Protein AF-S3ITX9-F1 (afdb_monomer)

Nearest PDB structures (foldseek):
  8sxh-assembly1_C  TM=4.849E-01  e=2.951E+00  Pseudomonas aeruginosa
  8a5y-assembly1_K  TM=5.044E-01  e=7.988E+00  Saccharomyces cerevisiae

Radius of gyration: 18.4 Å; Cα contacts (8 Å, |Δi|>4): 52; chains: 1; bounding box: 33×57×46 Å

Organism: NCBI:txid482300

Solvent-accessible surface area (backbone atoms only — not comparable to full-atom values): 5094 Å² total; per-residue (Å²): 135,86,78,84,82,76,82,70,76,79,55,71,66,56,58,51,54,51,52,55,51,53,52,54,50,50,51,54,53,32,52,52,50,34,42,54,26,57,77,70,68,36,60,65,56,29,66,71,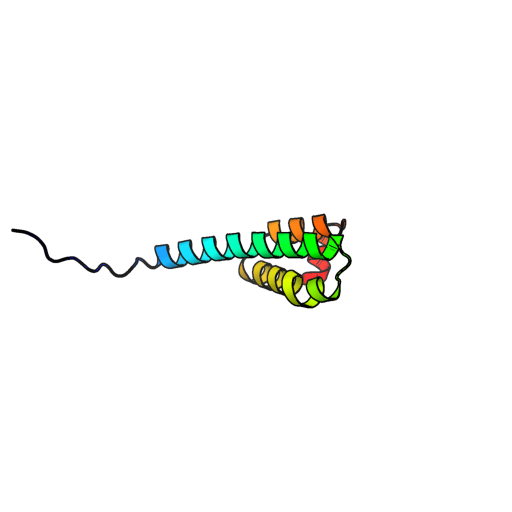56,20,50,58,51,50,52,53,48,32,75,75,65,69,46,62,67,53,39,49,49,54,14,62,68,72,74,51,52,45,67,58,50,47,50,72,76,74,109

Structure (mmCIF, N/CA/C/O backbone):
data_AF-S3ITX9-F1
#
_entry.id   AF-S3ITX9-F1
#
loop_
_atom_site.group_PDB
_atom_site.id
_atom_site.type_symbol
_atom_site.label_atom_id
_atom_site.label_alt_id
_atom_site.label_comp_id
_atom_site.label_asym_id
_atom_site.label_entity_id
_atom_site.label_seq_id
_atom_site.pdbx_PDB_ins_code
_atom_site.Cartn_x
_atom_site.Cartn_y
_atom_site.Cartn_z
_atom_site.occupancy
_atom_site.B_iso_or_equiv
_atom_site.auth_seq_id
_atom_site.auth_comp_id
_atom_site.auth_asym_id
_atom_site.auth_atom_id
_atom_site.pdbx_PDB_model_num
ATOM 1 N N . MET A 1 1 ? -19.622 40.180 34.759 1.00 41.84 1 MET A N 1
ATOM 2 C CA . MET A 1 1 ? -20.023 39.938 33.364 1.00 41.84 1 MET A CA 1
ATOM 3 C C . MET A 1 1 ? -18.765 39.567 32.605 1.00 41.84 1 MET A C 1
ATOM 5 O O . MET A 1 1 ? -17.862 40.384 32.606 1.00 41.84 1 MET A O 1
ATOM 9 N N . GLU A 1 2 ? -18.734 38.308 32.147 1.00 46.97 2 GLU A N 1
ATOM 10 C CA . GLU A 1 2 ? -17.908 37.671 31.095 1.00 46.97 2 GLU A CA 1
ATOM 11 C C . GLU A 1 2 ? -16.381 37.914 31.083 1.00 46.97 2 GLU A C 1
ATOM 13 O O . GLU A 1 2 ? -15.908 39.033 31.152 1.00 46.97 2 GLU A O 1
ATOM 18 N N . GLY A 1 3 ? -15.512 36.914 30.964 1.00 46.78 3 GLY A N 1
ATOM 19 C CA . GLY A 1 3 ? -15.697 35.499 30.680 1.00 46.78 3 GLY A CA 1
ATOM 20 C C . GLY A 1 3 ? -14.415 34.768 31.068 1.00 46.78 3 GLY A C 1
ATOM 21 O O . GLY A 1 3 ? -13.319 35.154 30.673 1.00 46.78 3 GLY A O 1
ATOM 22 N N . LEU A 1 4 ? -14.560 33.736 31.893 1.00 46.72 4 LEU A N 1
ATOM 23 C CA . LEU A 1 4 ? -13.494 32.773 32.114 1.00 46.72 4 LEU A CA 1
ATOM 24 C C . LEU A 1 4 ? -13.471 31.888 30.868 1.00 46.72 4 LEU A C 1
ATOM 26 O O . LEU A 1 4 ? -14.425 31.145 30.631 1.00 46.72 4 LEU A O 1
ATOM 30 N N . GLU A 1 5 ? -12.427 32.018 30.049 1.00 52.69 5 GLU A N 1
ATOM 31 C CA . GLU A 1 5 ? -12.129 31.068 28.980 1.00 52.69 5 GLU A CA 1
ATOM 32 C C . GLU A 1 5 ? -11.995 29.676 29.599 1.00 52.69 5 GLU A C 1
ATOM 34 O O . GLU A 1 5 ? -10.989 29.311 30.209 1.00 52.69 5 GLU A O 1
ATOM 39 N N . GLN A 1 6 ? -13.067 28.902 29.474 1.00 46.53 6 GLN A N 1
ATOM 40 C CA . GLN A 1 6 ? -13.095 27.495 29.817 1.00 46.53 6 GLN A CA 1
ATOM 41 C C . GLN A 1 6 ? -12.176 26.774 28.828 1.00 46.53 6 GLN A C 1
ATOM 43 O O . GLN A 1 6 ? -12.585 26.442 27.714 1.00 46.53 6 GLN A O 1
ATOM 48 N N . VAL A 1 7 ? -10.931 26.520 29.237 1.00 57.78 7 VAL A N 1
ATOM 49 C CA . VAL A 1 7 ? -10.036 25.579 28.557 1.00 57.78 7 VAL A CA 1
ATOM 50 C C . VAL A 1 7 ? -10.633 24.190 28.749 1.00 57.78 7 VAL A C 1
ATOM 52 O O . VAL A 1 7 ? -10.333 23.466 29.697 1.00 57.78 7 VAL A O 1
ATOM 55 N N . THR A 1 8 ? -11.573 23.844 27.876 1.00 58.16 8 THR A N 1
ATOM 56 C CA . THR A 1 8 ? -12.135 22.501 27.824 1.00 58.16 8 THR A CA 1
ATOM 57 C C . THR A 1 8 ? -11.031 21.552 27.348 1.00 58.16 8 THR A C 1
ATOM 59 O O . THR A 1 8 ? -10.446 21.776 26.285 1.00 58.16 8 THR A O 1
ATOM 62 N N . PRO A 1 9 ? -10.696 20.494 28.108 1.00 56.00 9 PRO A N 1
ATOM 63 C CA . PRO A 1 9 ? -9.806 19.456 27.610 1.00 56.00 9 PRO A CA 1
ATOM 64 C C . PRO A 1 9 ? -10.465 18.848 26.372 1.00 56.00 9 PRO A C 1
ATOM 66 O O . PRO A 1 9 ? -11.648 18.500 26.430 1.00 56.00 9 PRO A O 1
ATOM 69 N N . LEU A 1 10 ? -9.729 18.738 25.259 1.00 57.38 10 LEU A N 1
ATOM 70 C CA . LEU A 1 10 ? -10.254 18.145 24.027 1.00 57.38 10 LEU A CA 1
ATOM 71 C C . LEU A 1 10 ? -10.980 16.826 24.362 1.00 57.38 10 LEU A C 1
ATOM 73 O O . LEU A 1 10 ? -10.387 15.951 25.003 1.00 57.38 10 LEU A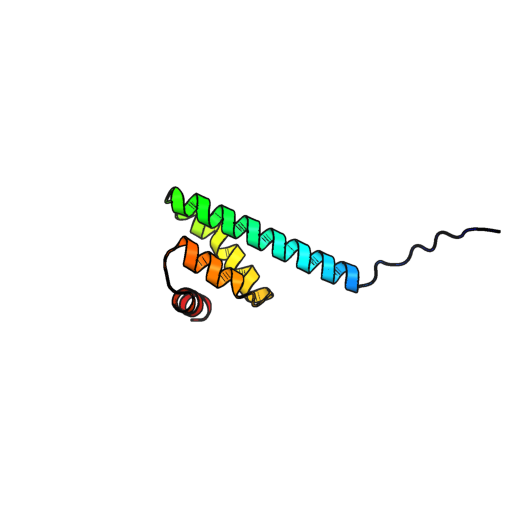 O 1
ATOM 77 N N . PRO A 1 11 ? -12.249 16.650 23.950 1.00 59.53 11 PRO A N 1
ATOM 78 C CA . PRO A 1 11 ? -12.971 15.424 24.237 1.00 59.53 11 PRO A CA 1
ATOM 79 C C . PRO A 1 11 ? -12.228 14.267 23.572 1.00 59.53 11 PRO A C 1
ATOM 81 O O . PRO A 1 11 ? -11.882 14.359 22.398 1.00 59.53 11 PRO A O 1
ATOM 84 N N . LYS A 1 12 ? -12.019 13.156 24.290 1.00 59.69 12 LYS A N 1
ATOM 85 C CA . LYS A 1 12 ? -11.343 11.942 23.780 1.00 59.69 12 LYS A CA 1
ATOM 86 C C . LYS A 1 12 ? -11.842 11.492 22.392 1.00 59.69 12 LYS A C 1
ATOM 88 O O . LYS A 1 12 ? -11.070 10.938 21.618 1.00 59.69 12 LYS A O 1
ATOM 93 N N . LYS A 1 13 ? -13.106 11.780 22.043 1.00 59.12 13 LYS A N 1
ATOM 94 C CA . LYS A 1 13 ? -13.669 11.578 20.693 1.00 59.12 13 LYS A CA 1
ATOM 95 C C . LYS A 1 13 ? -12.943 12.364 19.592 1.00 59.12 13 LYS A C 1
ATOM 97 O O . LYS A 1 13 ? -12.767 11.827 18.510 1.00 59.12 13 LYS A O 1
ATOM 102 N N . SER A 1 14 ? -12.504 13.595 19.851 1.00 66.19 14 SER A N 1
ATOM 103 C CA . SER A 1 14 ? -11.742 14.412 18.896 1.00 66.19 14 SER A CA 1
ATOM 104 C C . SER A 1 14 ? -10.389 13.775 18.563 1.00 66.19 14 SER A C 1
ATOM 106 O O . SER A 1 14 ? -10.021 13.687 17.397 1.00 66.19 14 SER A O 1
ATOM 108 N N . SER A 1 15 ? -9.689 13.223 19.559 1.00 63.59 15 SER A N 1
ATOM 109 C CA . SER A 1 15 ? -8.436 12.487 19.339 1.00 63.59 15 SER A CA 1
ATOM 110 C C . SER A 1 15 ? -8.638 11.212 18.514 1.00 63.59 15 SER A C 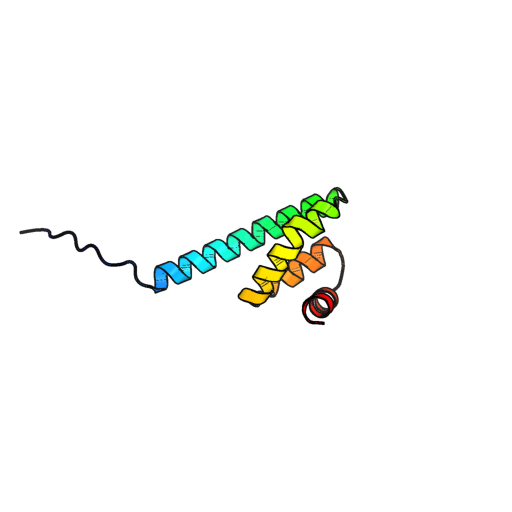1
ATOM 112 O O . SER A 1 15 ? -7.812 10.905 17.661 1.00 63.59 15 SER A O 1
ATOM 114 N N . LEU A 1 16 ? -9.754 10.502 18.723 1.00 66.19 16 LEU A N 1
ATOM 115 C CA . LEU A 1 16 ? -10.123 9.331 17.919 1.00 66.19 16 LEU A CA 1
ATOM 116 C C . LEU A 1 16 ? -10.444 9.716 16.467 1.00 66.19 16 LEU A C 1
ATOM 118 O O . LEU A 1 16 ? -9.935 9.088 15.546 1.00 66.19 16 LEU A O 1
ATOM 122 N N . LEU A 1 17 ? -11.232 10.776 16.254 1.00 71.25 17 LEU A N 1
ATOM 123 C CA . LEU A 1 17 ? -11.551 11.283 14.913 1.00 71.25 17 LEU A CA 1
ATOM 124 C C . LEU A 1 17 ? -10.299 11.771 14.173 1.00 71.25 17 LEU A C 1
ATOM 126 O O . LEU A 1 17 ? -10.151 11.510 12.982 1.00 71.25 17 LEU A O 1
ATOM 130 N N . LYS A 1 18 ? -9.380 12.433 14.886 1.00 68.00 18 LYS A N 1
ATOM 131 C CA . LYS A 1 18 ? -8.097 12.870 14.330 1.00 68.00 18 LYS A CA 1
ATOM 132 C C . LYS A 1 18 ? -7.250 11.678 13.877 1.00 68.00 18 LYS A C 1
ATOM 134 O O . LYS A 1 18 ? -6.780 11.688 12.746 1.00 68.00 18 LYS A O 1
ATOM 139 N N . GLY A 1 19 ? -7.145 10.635 14.704 1.00 71.75 19 GLY A N 1
ATOM 140 C CA . GLY A 1 19 ? -6.429 9.410 14.341 1.00 71.75 19 GLY A CA 1
ATOM 141 C C . GLY A 1 19 ? -7.031 8.714 13.117 1.00 71.75 19 GLY A C 1
ATOM 142 O O . GLY A 1 19 ? -6.304 8.350 12.203 1.00 71.75 19 GLY A O 1
ATOM 143 N N . VAL A 1 20 ? -8.361 8.596 13.035 1.00 73.94 20 VAL A N 1
ATOM 144 C CA . VAL A 1 20 ? -9.032 7.995 11.863 1.00 73.94 20 VAL A CA 1
ATOM 145 C C . VAL A 1 20 ? -8.773 8.798 10.579 1.00 73.94 20 VAL A C 1
ATOM 147 O O . VAL A 1 20 ? -8.529 8.212 9.521 1.00 73.94 20 VAL A O 1
ATOM 150 N N . GLY A 1 21 ? -8.775 10.132 10.661 1.00 79.12 21 GLY A N 1
ATOM 151 C CA . GLY A 1 21 ? -8.427 10.997 9.530 1.00 79.12 21 GLY A CA 1
ATOM 152 C C . GLY A 1 21 ? -6.977 10.815 9.068 1.00 79.12 21 GLY A C 1
ATOM 153 O O . GLY A 1 21 ? -6.728 10.645 7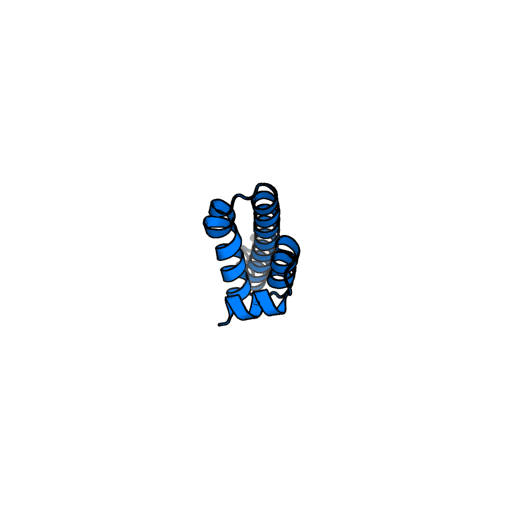.875 1.00 79.12 21 GLY A O 1
ATOM 154 N N . GLU A 1 22 ? -6.030 10.775 10.009 1.00 81.44 22 GLU A N 1
ATOM 155 C CA . GLU A 1 22 ? -4.603 10.557 9.730 1.00 81.44 22 GLU A CA 1
ATOM 156 C C . GLU A 1 22 ? -4.348 9.183 9.087 1.00 81.44 22 GLU A C 1
ATOM 158 O O . GLU A 1 22 ? -3.591 9.093 8.121 1.00 81.44 22 GLU A O 1
ATOM 163 N N . LEU A 1 23 ? -5.028 8.128 9.552 1.00 85.31 23 LEU A N 1
ATOM 164 C CA . LEU A 1 23 ? -4.928 6.781 8.975 1.00 85.31 23 LEU A CA 1
ATOM 165 C C . LEU A 1 23 ? -5.492 6.720 7.550 1.00 85.31 23 LEU A C 1
ATOM 167 O O . LEU A 1 23 ? -4.882 6.112 6.670 1.00 85.31 23 LEU A O 1
ATOM 171 N N . THR A 1 24 ? -6.616 7.399 7.297 1.00 87.31 24 THR A N 1
ATOM 172 C CA . THR A 1 24 ? -7.209 7.489 5.952 1.00 87.31 24 THR A CA 1
ATOM 173 C C . THR A 1 24 ? -6.255 8.183 4.981 1.00 87.31 24 THR A C 1
ATOM 175 O O . THR A 1 24 ? -6.045 7.718 3.862 1.00 87.31 24 THR A O 1
ATOM 178 N N . GLN A 1 25 ? -5.637 9.280 5.417 1.00 90.38 25 GLN A N 1
ATOM 179 C CA . GLN A 1 25 ? -4.686 10.027 4.603 1.00 90.38 25 GLN A CA 1
ATOM 180 C C . GLN A 1 25 ? -3.392 9.232 4.364 1.00 90.38 25 GLN A C 1
ATOM 182 O O . GLN A 1 25 ? -2.891 9.196 3.240 1.00 90.38 25 GLN A O 1
ATOM 187 N N . ALA A 1 26 ? -2.886 8.541 5.390 1.00 93.06 26 ALA A N 1
ATOM 188 C CA . ALA A 1 26 ? -1.725 7.663 5.274 1.00 93.06 26 ALA A CA 1
ATOM 189 C C . ALA A 1 26 ? -1.962 6.538 4.256 1.00 93.06 26 ALA A C 1
ATOM 191 O O . ALA A 1 26 ? -1.117 6.325 3.386 1.00 93.06 26 ALA A O 1
ATOM 192 N N . LYS A 1 27 ? -3.128 5.875 4.306 1.00 95.31 27 LYS A N 1
ATOM 193 C CA . LYS A 1 27 ? -3.531 4.870 3.312 1.00 95.31 27 LYS A CA 1
ATOM 194 C C . LYS A 1 27 ? -3.418 5.423 1.892 1.00 95.31 27 LYS A C 1
ATOM 196 O O . LYS A 1 27 ? -2.733 4.826 1.065 1.00 95.31 27 LYS A O 1
ATOM 201 N N . SER A 1 28 ? -4.038 6.573 1.623 1.00 96.19 28 SER A N 1
ATOM 202 C CA . SER A 1 28 ? -4.021 7.187 0.290 1.00 96.19 28 SER A CA 1
ATOM 203 C C . SER A 1 28 ? -2.602 7.493 -0.195 1.00 96.19 28 SER A C 1
ATOM 205 O O . SER A 1 28 ? -2.272 7.183 -1.338 1.00 96.19 28 SER A O 1
ATOM 207 N N . TYR A 1 29 ? -1.736 8.040 0.667 1.00 97.62 29 TYR A N 1
ATOM 208 C CA . TYR A 1 29 ? -0.349 8.323 0.290 1.00 97.62 29 TYR A CA 1
ATOM 209 C C . TYR A 1 29 ? 0.456 7.065 -0.015 1.00 97.62 29 TYR A C 1
ATOM 211 O O . TYR A 1 29 ? 1.200 7.042 -0.995 1.00 97.62 29 TYR A O 1
ATOM 219 N N . TYR A 1 30 ? 0.311 6.014 0.791 1.00 97.88 30 TYR A N 1
ATOM 220 C CA . TYR A 1 30 ? 1.054 4.783 0.551 1.00 97.88 30 TYR A CA 1
ATOM 221 C C . TYR A 1 30 ? 0.539 4.010 -0.664 1.00 97.88 30 TYR A C 1
ATOM 223 O O . TYR A 1 30 ? 1.362 3.449 -1.381 1.00 97.88 30 TYR A O 1
ATOM 231 N N . LEU A 1 31 ? -0.768 4.030 -0.949 1.00 98.19 31 LEU A N 1
ATOM 232 C CA . LEU A 1 31 ? -1.316 3.460 -2.186 1.00 98.19 31 LEU A CA 1
ATOM 233 C C . LEU A 1 31 ? -0.833 4.224 -3.424 1.00 98.19 31 LEU A C 1
ATOM 235 O O . LEU A 1 31 ? -0.427 3.607 -4.404 1.00 98.19 31 LEU A O 1
AT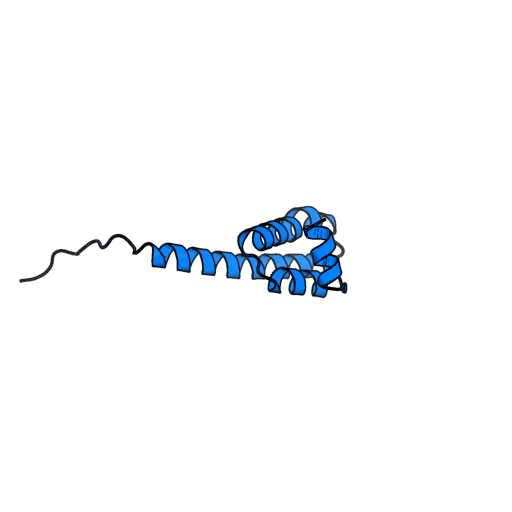OM 239 N N . GLN A 1 32 ? -0.796 5.558 -3.367 1.00 98.25 32 GLN A N 1
ATOM 240 C CA . GLN A 1 32 ? -0.247 6.361 -4.458 1.00 98.25 32 GLN A CA 1
ATOM 241 C C . GLN A 1 32 ? 1.251 6.084 -4.670 1.00 98.25 32 GLN A C 1
ATOM 243 O O . GLN A 1 32 ? 1.691 5.927 -5.806 1.00 98.25 32 GLN A O 1
ATOM 248 N N . ALA A 1 33 ? 2.038 5.997 -3.595 1.00 98.06 33 ALA A N 1
ATOM 249 C CA . ALA A 1 33 ? 3.460 5.671 -3.686 1.00 98.06 33 ALA A CA 1
ATOM 250 C C . ALA A 1 33 ? 3.693 4.256 -4.240 1.00 98.06 33 ALA A C 1
ATOM 252 O O . ALA A 1 33 ? 4.560 4.067 -5.090 1.00 98.06 33 ALA A O 1
ATOM 253 N N . LEU A 1 34 ? 2.890 3.279 -3.800 1.00 98.06 34 LEU A N 1
ATOM 254 C CA . LEU A 1 34 ? 2.898 1.913 -4.321 1.00 98.06 34 LEU A CA 1
ATOM 255 C C . LEU A 1 34 ? 2.662 1.895 -5.834 1.00 98.06 34 LEU A C 1
ATOM 257 O O . LEU A 1 34 ? 3.455 1.288 -6.547 1.00 98.06 34 LEU A O 1
ATOM 261 N N . GLN A 1 35 ? 1.631 2.601 -6.310 1.00 98.12 35 GLN A N 1
ATOM 262 C CA . GLN A 1 35 ? 1.315 2.713 -7.735 1.00 98.12 35 GLN A CA 1
ATOM 263 C C . GLN A 1 35 ? 2.487 3.302 -8.528 1.00 98.12 35 GLN A C 1
ATOM 265 O O . GLN A 1 35 ? 2.929 2.701 -9.503 1.00 98.12 35 GLN A O 1
ATOM 270 N N . ILE A 1 36 ? 3.039 4.435 -8.080 1.00 97.88 36 ILE A N 1
ATOM 271 C CA . ILE A 1 36 ? 4.157 5.098 -8.766 1.00 97.88 36 ILE A CA 1
ATOM 272 C C . ILE A 1 36 ? 5.368 4.164 -8.841 1.00 97.88 36 ILE A C 1
ATOM 274 O O . ILE A 1 36 ? 5.928 3.956 -9.911 1.00 97.88 36 ILE A O 1
ATOM 278 N N . TRP A 1 37 ? 5.790 3.564 -7.728 1.00 98.00 37 TRP A N 1
ATOM 279 C CA . TRP A 1 37 ? 6.973 2.702 -7.749 1.00 98.00 37 TRP A CA 1
ATOM 280 C C . TRP A 1 37 ? 6.761 1.420 -8.552 1.00 98.00 37 TRP A C 1
ATOM 282 O O . TRP A 1 37 ? 7.693 0.981 -9.222 1.00 98.00 37 TRP A O 1
ATOM 292 N N . ALA A 1 38 ? 5.550 0.859 -8.551 1.00 96.50 38 ALA A N 1
ATOM 293 C CA . ALA A 1 38 ? 5.210 -0.266 -9.414 1.00 96.50 38 ALA A CA 1
ATOM 294 C C . ALA A 1 38 ? 5.299 0.108 -10.907 1.00 96.50 38 ALA A C 1
ATOM 296 O O . ALA A 1 38 ? 5.895 -0.644 -11.676 1.00 96.50 38 ALA A O 1
ATOM 297 N N . GLU A 1 39 ? 4.808 1.288 -11.311 1.00 97.56 39 GLU A N 1
ATOM 298 C CA . GLU A 1 39 ? 4.904 1.786 -12.697 1.00 97.56 39 GLU A CA 1
ATOM 299 C C . GLU A 1 39 ? 6.352 1.925 -13.187 1.00 97.56 39 GLU A C 1
ATOM 301 O O . GLU A 1 39 ? 6.646 1.648 -14.350 1.00 97.56 39 GLU A O 1
ATOM 306 N N . PHE A 1 40 ? 7.271 2.316 -12.302 1.00 97.12 40 PHE A N 1
ATOM 307 C CA . PHE A 1 40 ? 8.701 2.429 -12.610 1.00 97.12 40 PHE A CA 1
ATOM 308 C C . PHE A 1 40 ? 9.501 1.152 -12.304 1.00 97.12 40 PHE A C 1
ATOM 310 O O . PHE A 1 40 ? 10.728 1.159 -12.416 1.00 97.12 40 PHE A O 1
ATOM 317 N N . ASN A 1 41 ? 8.827 0.055 -11.941 1.00 96.50 41 ASN A N 1
ATOM 318 C CA . ASN A 1 41 ? 9.433 -1.225 -11.570 1.00 96.50 41 ASN A CA 1
ATOM 319 C C . ASN A 1 41 ? 10.478 -1.105 -10.432 1.00 96.50 41 ASN A C 1
ATOM 321 O O . ASN A 1 41 ? 11.435 -1.881 -10.356 1.00 96.50 41 ASN A O 1
ATOM 325 N N . ASP A 1 42 ? 10.296 -0.134 -9.531 1.00 97.56 42 ASP A N 1
ATOM 326 C CA . ASP A 1 42 ? 11.129 0.083 -8.347 1.00 97.56 42 ASP A CA 1
ATOM 327 C C . ASP A 1 42 ? 10.673 -0.829 -7.198 1.00 97.56 42 ASP A C 1
ATOM 329 O O . ASP A 1 42 ? 10.028 -0.426 -6.224 1.00 97.56 42 ASP A O 1
ATOM 333 N N . GLY A 1 43 ? 11.028 -2.107 -7.327 1.00 96.19 43 GLY A N 1
ATOM 334 C CA . GLY A 1 43 ? 10.695 -3.127 -6.336 1.00 96.19 43 GLY A CA 1
ATOM 335 C C . GLY A 1 43 ? 11.327 -2.884 -4.963 1.00 96.19 43 GLY A C 1
ATOM 336 O O . GLY A 1 43 ? 10.768 -3.333 -3.962 1.00 96.19 43 GLY A O 1
ATOM 337 N N . TYR A 1 44 ? 12.460 -2.173 -4.889 1.00 96.62 44 TYR A N 1
ATOM 338 C CA . TYR A 1 44 ? 13.100 -1.850 -3.613 1.00 96.62 44 TYR A CA 1
ATOM 339 C C . TYR A 1 44 ? 12.245 -0.863 -2.818 1.00 96.62 44 TYR A C 1
ATOM 341 O O . TYR A 1 44 ? 11.959 -1.113 -1.643 1.00 96.62 44 TYR A O 1
ATOM 349 N N . SER A 1 45 ? 11.781 0.217 -3.452 1.00 95.56 45 SER A N 1
ATOM 350 C CA . SER A 1 45 ? 10.946 1.213 -2.775 1.00 95.56 45 SER A CA 1
ATOM 351 C C . SER A 1 45 ? 9.579 0.655 -2.380 1.00 95.56 45 SER A C 1
ATOM 353 O O . SER A 1 45 ? 9.114 0.906 -1.265 1.00 95.56 45 SER A O 1
ATOM 355 N N . VAL A 1 46 ? 8.982 -0.186 -3.235 1.00 96.56 46 VAL A N 1
ATOM 356 C CA . VAL A 1 46 ? 7.758 -0.940 -2.915 1.00 96.56 46 VAL A CA 1
ATOM 357 C C . VAL A 1 46 ? 7.928 -1.753 -1.630 1.00 96.56 46 VAL A C 1
ATOM 359 O O . VAL A 1 46 ? 7.142 -1.601 -0.692 1.00 96.56 46 VAL A O 1
ATOM 362 N N . GLN A 1 47 ? 8.969 -2.589 -1.567 1.00 94.81 47 GLN A N 1
ATOM 363 C CA . GLN A 1 47 ? 9.199 -3.507 -0.446 1.00 94.81 47 GLN A CA 1
ATOM 364 C C . GLN A 1 47 ? 9.665 -2.796 0.826 1.00 94.81 47 GLN A C 1
ATOM 366 O O . GLN A 1 47 ? 9.410 -3.280 1.925 1.00 94.81 47 GLN A O 1
ATOM 371 N N . THR A 1 48 ? 10.333 -1.649 0.698 1.00 95.62 48 THR A N 1
ATOM 372 C CA . THR A 1 48 ? 10.924 -0.943 1.843 1.00 95.62 48 THR A CA 1
ATOM 373 C C . THR A 1 48 ? 9.962 0.065 2.467 1.00 95.62 48 THR A C 1
ATOM 375 O O . THR A 1 48 ? 9.962 0.238 3.688 1.00 95.62 48 THR A O 1
ATOM 378 N N . TYR A 1 49 ? 9.141 0.747 1.659 1.00 94.69 49 TYR A N 1
ATOM 379 C CA . TYR A 1 49 ? 8.417 1.935 2.117 1.00 94.69 49 TYR A CA 1
ATOM 380 C C . TYR A 1 49 ? 6.895 1.819 2.058 1.00 94.69 49 TYR A C 1
ATOM 382 O O . TYR A 1 49 ? 6.254 2.146 3.054 1.00 94.69 49 TYR A O 1
ATOM 390 N N . SER A 1 50 ? 6.292 1.405 0.940 1.00 95.81 50 SER A N 1
ATOM 391 C CA . SER A 1 50 ? 4.825 1.458 0.797 1.00 95.81 50 SER A CA 1
ATOM 392 C C . SER A 1 50 ? 4.159 0.188 1.298 1.00 95.81 50 SER A C 1
ATOM 394 O O . SER A 1 50 ? 3.261 0.271 2.137 1.00 95.81 50 SER A O 1
ATOM 396 N N . LEU A 1 51 ? 4.620 -0.982 0.848 1.00 95.19 51 LEU A N 1
ATOM 397 C CA . LEU A 1 51 ? 3.961 -2.245 1.165 1.00 95.19 51 LEU A CA 1
ATOM 398 C C . LEU A 1 51 ? 3.948 -2.532 2.678 1.00 95.19 51 LEU A C 1
ATOM 400 O O . LEU A 1 51 ? 2.857 -2.725 3.214 1.00 95.19 51 LEU A O 1
ATOM 404 N N . PRO A 1 52 ? 5.068 -2.442 3.430 1.00 95.94 52 PRO A N 1
ATOM 405 C CA . PRO A 1 52 ? 5.044 -2.711 4.871 1.00 95.94 52 PRO A CA 1
ATOM 406 C C . PRO A 1 52 ? 4.135 -1.756 5.653 1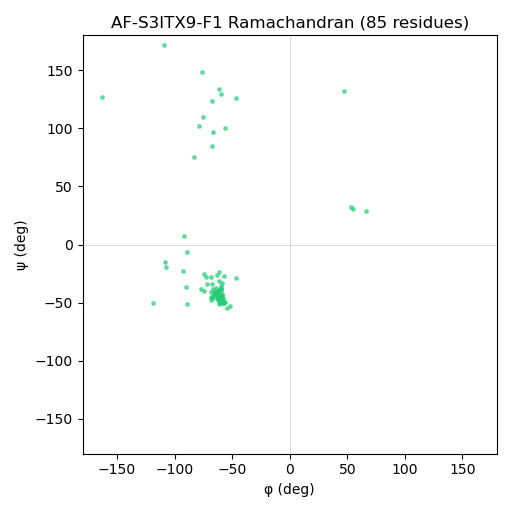.00 95.94 52 PRO A C 1
ATOM 408 O O . PRO A 1 52 ? 3.550 -2.130 6.669 1.00 95.94 52 PRO A O 1
ATOM 411 N N . ARG A 1 53 ? 4.005 -0.505 5.192 1.00 96.75 53 ARG A N 1
ATOM 412 C CA . ARG A 1 53 ? 3.162 0.503 5.845 1.00 96.75 53 ARG A CA 1
ATOM 413 C C . ARG A 1 53 ? 1.683 0.245 5.600 1.00 96.75 53 ARG A C 1
ATOM 415 O O . ARG A 1 53 ? 0.902 0.371 6.538 1.00 96.75 53 ARG A O 1
ATOM 422 N N . LEU A 1 54 ? 1.311 -0.166 4.390 1.00 96.75 54 LEU A N 1
ATOM 423 C CA . LEU A 1 54 ? -0.052 -0.594 4.077 1.00 96.75 54 LEU A CA 1
ATOM 424 C C . LEU A 1 54 ? -0.439 -1.845 4.870 1.00 96.75 54 LEU A C 1
ATOM 426 O O . LEU A 1 54 ? -1.523 -1.877 5.442 1.00 96.75 54 LEU A O 1
ATOM 430 N N . VAL A 1 55 ? 0.464 -2.821 4.994 1.00 95.38 55 V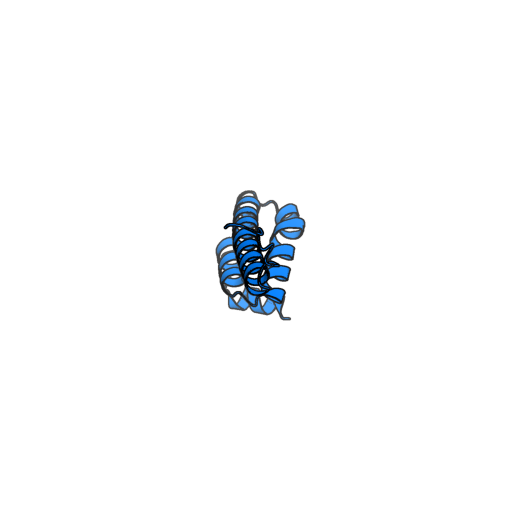AL A N 1
ATOM 431 C CA . VAL A 1 55 ? 0.232 -4.021 5.816 1.00 95.38 55 VAL A CA 1
ATOM 432 C C . VAL A 1 55 ? 0.016 -3.658 7.284 1.00 95.38 55 VAL A C 1
ATOM 434 O O . VAL A 1 55 ? -0.944 -4.122 7.895 1.00 95.38 55 VAL A O 1
ATOM 437 N N . ALA A 1 56 ? 0.851 -2.782 7.848 1.00 94.25 56 ALA A N 1
ATOM 438 C CA . ALA A 1 56 ? 0.681 -2.322 9.225 1.00 94.25 56 ALA A CA 1
ATOM 439 C C . ALA A 1 56 ? -0.651 -1.578 9.436 1.00 94.25 56 ALA A C 1
ATOM 441 O O . ALA A 1 56 ? -1.309 -1.771 10.460 1.00 94.25 56 ALA A O 1
ATOM 442 N N . LEU A 1 57 ? -1.064 -0.751 8.467 1.00 94.31 57 LEU A N 1
ATOM 443 C CA . LEU A 1 57 ? -2.370 -0.091 8.493 1.00 94.31 57 LEU A CA 1
ATOM 444 C C . LEU A 1 57 ? -3.504 -1.120 8.458 1.00 94.31 57 LEU A C 1
ATOM 446 O O . LEU A 1 57 ? -4.377 -1.054 9.315 1.00 94.31 57 LEU A O 1
ATOM 450 N N . TYR A 1 58 ? -3.453 -2.105 7.556 1.00 94.88 58 TYR A N 1
ATOM 451 C CA . TYR A 1 58 ? -4.448 -3.178 7.477 1.00 94.88 58 TYR A CA 1
ATOM 452 C C . TYR A 1 58 ? -4.553 -3.957 8.791 1.00 94.88 58 TYR A C 1
ATOM 454 O O . TYR A 1 58 ? -5.646 -4.134 9.316 1.00 94.88 58 TYR A O 1
ATOM 462 N N . GLN A 1 59 ? -3.430 -4.343 9.397 1.00 92.56 59 GLN A N 1
ATOM 463 C CA . GLN A 1 59 ? -3.441 -5.039 10.687 1.00 92.56 59 GLN A CA 1
ATOM 464 C C . GLN A 1 59 ? -4.103 -4.205 11.793 1.00 92.56 59 GLN A C 1
ATOM 466 O O . GLN A 1 59 ? -4.828 -4.750 12.624 1.00 92.56 59 GLN A O 1
ATOM 471 N N . GLN A 1 60 ? -3.894 -2.885 11.791 1.00 91.06 60 GLN A N 1
ATOM 472 C CA . GLN A 1 60 ? -4.460 -1.980 12.789 1.00 91.06 60 GLN A CA 1
ATOM 473 C C . GLN A 1 60 ? -5.947 -1.675 12.567 1.00 91.06 60 GLN A C 1
ATOM 475 O O . GLN A 1 60 ? -6.685 -1.526 13.543 1.00 91.06 60 GLN A O 1
ATOM 480 N N . THR A 1 61 ? -6.381 -1.518 11.317 1.00 91.62 61 THR A N 1
ATOM 481 C CA . THR A 1 61 ? -7.718 -1.001 10.986 1.00 91.62 61 THR A CA 1
ATOM 482 C C . THR A 1 61 ? -8.670 -2.055 10.443 1.00 91.62 61 THR A C 1
ATOM 484 O O . THR A 1 61 ? -9.876 -1.824 10.472 1.00 91.62 61 THR A O 1
ATOM 487 N N . GLN A 1 62 ? -8.143 -3.183 9.958 1.00 93.00 62 GLN A N 1
ATOM 488 C CA . GLN A 1 62 ? -8.867 -4.191 9.178 1.00 93.00 62 GLN A CA 1
ATOM 489 C C . GLN A 1 62 ? -9.586 -3.569 7.963 1.00 93.00 62 GLN A C 1
ATOM 491 O O . GLN A 1 62 ? -10.671 -3.990 7.574 1.00 93.00 62 GLN A O 1
ATOM 496 N N . ASP A 1 63 ? -9.004 -2.506 7.392 1.00 93.69 63 ASP A N 1
ATOM 497 C CA . ASP A 1 63 ? -9.571 -1.778 6.256 1.00 93.69 63 ASP A CA 1
ATOM 498 C C . ASP A 1 63 ? -9.314 -2.528 4.942 1.00 93.69 63 ASP A C 1
ATOM 500 O O . ASP A 1 63 ? -8.222 -2.474 4.373 1.00 93.69 63 ASP A O 1
ATOM 504 N N . GLU A 1 64 ? -10.351 -3.206 4.458 1.00 95.44 64 GLU A N 1
ATOM 505 C CA . GLU A 1 64 ? -10.369 -3.991 3.218 1.00 95.44 64 GLU A CA 1
ATOM 506 C C . GLU A 1 64 ? -9.984 -3.192 1.964 1.00 95.44 64 GLU A C 1
ATOM 508 O O . GLU A 1 64 ? -9.415 -3.744 1.020 1.00 95.44 64 GLU A O 1
ATOM 513 N N . GLU A 1 65 ? -10.200 -1.873 1.960 1.00 96.06 65 GLU A N 1
ATOM 514 C CA . GLU A 1 65 ? -9.801 -1.004 0.846 1.00 96.06 65 GLU A CA 1
ATOM 515 C C . GLU A 1 65 ? -8.281 -1.020 0.618 1.00 96.06 65 GLU A C 1
ATOM 517 O O . GLU A 1 65 ? -7.807 -0.748 -0.485 1.00 96.06 65 GLU A O 1
ATOM 522 N N . ILE A 1 66 ? -7.495 -1.353 1.650 1.00 96.75 66 ILE A N 1
ATOM 523 C CA . ILE A 1 66 ? -6.045 -1.528 1.526 1.00 96.75 66 ILE A CA 1
ATOM 524 C C . ILE A 1 66 ? -5.730 -2.751 0.662 1.00 96.75 66 ILE A C 1
ATOM 526 O O . ILE A 1 66 ? -4.894 -2.654 -0.238 1.00 96.75 66 ILE A O 1
ATOM 530 N N . LEU A 1 67 ? -6.410 -3.879 0.895 1.00 97.69 67 LEU A N 1
ATOM 531 C CA . LEU A 1 67 ? -6.207 -5.101 0.116 1.00 97.69 67 LEU A CA 1
ATOM 532 C C . LEU A 1 67 ? -6.642 -4.897 -1.336 1.00 97.69 67 LEU A C 1
ATOM 534 O O . LEU A 1 67 ? -5.910 -5.268 -2.252 1.00 97.69 67 LEU A O 1
ATOM 538 N N . VAL A 1 68 ? -7.787 -4.239 -1.547 1.00 98.06 68 VAL A N 1
ATOM 539 C CA . VAL A 1 68 ? -8.288 -3.864 -2.881 1.00 98.06 68 VAL A CA 1
ATOM 540 C C . VAL A 1 68 ? -7.288 -2.973 -3.616 1.00 98.06 68 VAL A C 1
ATOM 542 O O . VAL A 1 68 ? -6.995 -3.210 -4.790 1.00 98.06 68 VAL A O 1
ATOM 545 N N . GLY A 1 69 ? -6.731 -1.971 -2.930 1.00 97.62 69 GLY A N 1
ATOM 546 C CA . GLY A 1 69 ? -5.723 -1.080 -3.495 1.00 97.62 69 GLY A CA 1
ATOM 547 C C . GLY A 1 69 ? -4.460 -1.832 -3.915 1.00 97.62 69 GLY A C 1
ATOM 548 O O . GLY A 1 69 ? -4.045 -1.721 -5.065 1.00 97.62 69 GLY A O 1
ATOM 549 N N . ILE A 1 70 ? -3.888 -2.648 -3.024 1.00 97.50 70 ILE A N 1
ATOM 550 C CA . ILE A 1 70 ? -2.700 -3.471 -3.315 1.00 97.50 70 ILE A CA 1
ATOM 551 C C . ILE A 1 70 ? -2.961 -4.410 -4.501 1.00 97.50 70 ILE A C 1
ATOM 553 O O . ILE A 1 70 ? -2.159 -4.460 -5.434 1.00 97.50 70 ILE A O 1
ATOM 557 N N . ALA A 1 71 ? -4.095 -5.115 -4.488 1.00 98.00 71 ALA A N 1
ATOM 558 C CA . ALA A 1 71 ? -4.493 -6.040 -5.544 1.00 98.00 71 ALA A CA 1
ATOM 559 C C . ALA A 1 71 ? -4.595 -5.338 -6.905 1.00 98.00 71 ALA A C 1
ATOM 561 O O . ALA A 1 71 ? -4.097 -5.847 -7.908 1.00 98.00 71 ALA A O 1
ATOM 562 N N . SER A 1 72 ? -5.168 -4.131 -6.920 1.00 97.88 72 SER A N 1
ATOM 563 C CA . SER A 1 72 ? -5.308 -3.317 -8.129 1.00 97.88 72 SER A CA 1
ATOM 564 C C . SER A 1 72 ? -3.958 -2.897 -8.711 1.00 97.88 72 SER A C 1
ATOM 566 O O . SER A 1 72 ? -3.787 -2.976 -9.924 1.00 97.88 72 SER A O 1
ATOM 568 N N . VAL A 1 73 ? -2.989 -2.496 -7.873 1.00 97.12 73 VAL A N 1
ATOM 569 C CA . VAL A 1 73 ? -1.649 -2.103 -8.351 1.00 97.12 73 VAL A CA 1
ATOM 570 C C . VAL A 1 73 ? -0.909 -3.288 -8.977 1.00 97.12 73 VAL A C 1
ATOM 572 O O . VAL A 1 73 ? -0.274 -3.141 -10.019 1.00 97.12 73 VAL A O 1
ATOM 575 N N . PHE A 1 74 ? -0.987 -4.467 -8.355 1.00 95.56 74 PHE A N 1
ATOM 576 C CA . PHE A 1 74 ? -0.256 -5.650 -8.819 1.00 95.56 74 PHE A CA 1
ATOM 577 C C . PHE A 1 74 ? -1.018 -6.502 -9.841 1.00 95.56 74 PHE A C 1
ATOM 579 O O . PHE A 1 74 ? -0.446 -7.442 -10.388 1.00 95.56 74 PHE A O 1
ATOM 586 N N . GLY A 1 75 ? -2.287 -6.188 -10.120 1.00 96.31 75 GLY A N 1
ATOM 587 C CA . GLY A 1 75 ? -3.125 -6.959 -11.040 1.00 96.31 75 GLY A CA 1
ATOM 588 C C . GLY A 1 75 ? -3.437 -8.375 -10.543 1.00 96.31 75 GLY A C 1
ATOM 589 O O . GLY A 1 75 ? -3.617 -9.281 -11.356 1.00 96.31 75 GLY A O 1
ATOM 590 N N . VAL A 1 76 ? -3.480 -8.567 -9.223 1.00 96.75 76 VAL A N 1
ATOM 591 C CA . VAL A 1 76 ? -3.756 -9.855 -8.561 1.00 96.75 76 VAL A CA 1
ATOM 592 C C . VAL A 1 76 ? -5.135 -9.846 -7.897 1.00 96.75 76 VAL A C 1
ATOM 594 O O . VAL A 1 76 ? -5.802 -8.814 -7.828 1.00 96.75 76 VAL A O 1
ATOM 597 N N . GLY A 1 77 ? -5.596 -10.999 -7.408 1.00 97.38 77 GLY A N 1
ATOM 598 C CA . GLY A 1 77 ? -6.852 -11.083 -6.657 1.00 97.38 77 GLY A CA 1
ATOM 599 C C . GLY A 1 77 ? -6.722 -10.560 -5.221 1.00 97.38 77 GLY A C 1
ATOM 600 O O . GLY A 1 77 ? -5.688 -10.735 -4.584 1.00 97.38 77 GLY A O 1
ATOM 601 N N . VAL A 1 78 ? -7.792 -9.983 -4.663 1.00 96.81 78 VAL A N 1
ATOM 602 C CA . VAL A 1 78 ? -7.817 -9.514 -3.258 1.00 96.81 78 VAL A CA 1
ATOM 603 C C . VAL A 1 78 ? -7.564 -10.661 -2.275 1.00 96.81 78 VAL A C 1
ATOM 605 O O . VAL A 1 78 ? -6.809 -10.499 -1.322 1.00 96.81 78 VAL A O 1
ATOM 608 N N . GLU A 1 79 ? -8.123 -11.841 -2.543 1.00 96.38 79 GLU A N 1
ATOM 609 C CA . GLU A 1 79 ? -7.919 -13.033 -1.707 1.00 96.38 79 GLU A CA 1
ATOM 610 C C . GLU A 1 79 ? -6.483 -13.568 -1.771 1.00 96.38 79 GLU A C 1
ATOM 612 O O . GLU A 1 79 ? -5.990 -14.133 -0.799 1.00 96.38 79 GLU A O 1
ATOM 617 N N . GLU A 1 80 ? -5.782 -13.350 -2.888 1.00 96.12 80 GLU A N 1
ATOM 618 C CA . GLU A 1 80 ? -4.358 -13.674 -2.995 1.00 96.12 80 GLU A CA 1
ATOM 619 C C . GLU A 1 80 ? -3.532 -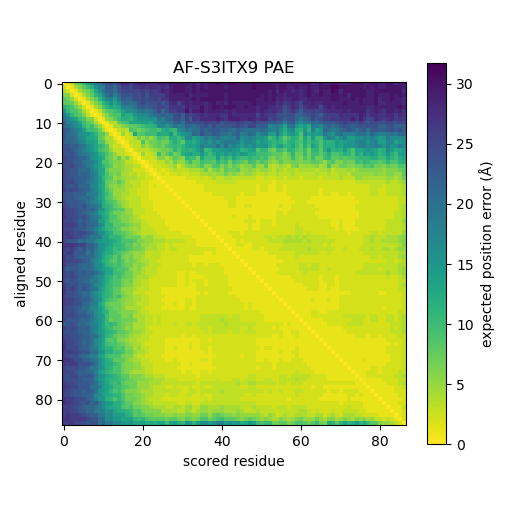12.748 -2.100 1.00 96.12 80 GLU A C 1
ATOM 621 O O . GLU A 1 80 ? -2.705 -13.220 -1.322 1.00 96.12 80 GLU A O 1
ATOM 626 N N . VAL A 1 81 ? -3.820 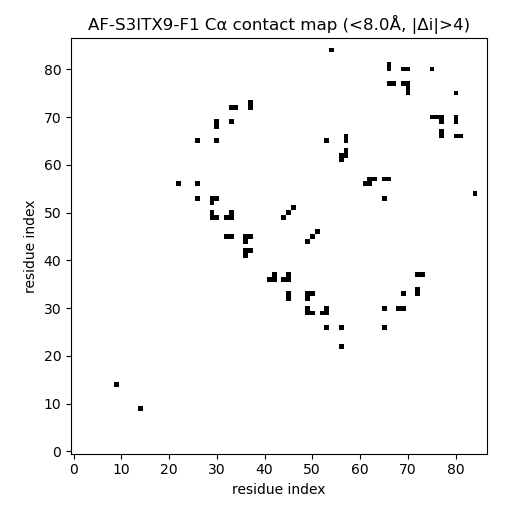-11.440 -2.127 1.00 96.00 81 VAL A N 1
ATOM 627 C CA . VAL A 1 81 ? -3.197 -10.479 -1.205 1.00 96.00 81 VAL A CA 1
ATOM 628 C C . VAL A 1 81 ? -3.506 -10.853 0.242 1.00 96.00 81 VAL A C 1
ATOM 630 O O . VAL A 1 81 ? -2.590 -10.913 1.056 1.00 96.00 81 VAL A O 1
ATOM 633 N N . ARG A 1 82 ? -4.767 -11.161 0.568 1.00 94.94 82 ARG A N 1
ATOM 634 C CA . ARG A 1 82 ? -5.169 -11.566 1.921 1.00 94.94 82 ARG A CA 1
ATOM 635 C C . ARG A 1 82 ? -4.386 -12.787 2.402 1.00 94.94 82 ARG A C 1
ATOM 637 O O . ARG A 1 82 ? -3.790 -12.738 3.473 1.00 94.94 82 ARG A O 1
ATOM 644 N N . GLY A 1 83 ? -4.332 -13.845 1.592 1.00 93.06 83 GLY A N 1
ATOM 645 C CA . GLY A 1 83 ? -3.614 -15.074 1.932 1.00 93.06 83 GLY A CA 1
ATOM 646 C C . GLY A 1 83 ? -2.122 -14.851 2.193 1.00 93.06 83 GLY A C 1
ATOM 647 O O . GLY A 1 83 ? -1.558 -15.500 3.067 1.00 93.06 83 GLY A O 1
ATOM 648 N N . LEU A 1 84 ? -1.495 -13.900 1.493 1.00 88.50 84 LEU A N 1
ATOM 649 C CA . LEU A 1 84 ? -0.094 -13.524 1.716 1.00 88.50 84 LEU A CA 1
ATOM 650 C C . LEU A 1 84 ? 0.131 -12.698 2.990 1.00 88.50 84 LEU A C 1
ATOM 652 O O . LEU A 1 84 ? 1.247 -12.679 3.504 1.00 88.50 84 LEU A O 1
ATOM 656 N N . LEU A 1 85 ? -0.884 -11.976 3.470 1.00 85.88 85 LEU A N 1
ATOM 657 C CA . LEU A 1 85 ? -0.779 -11.141 4.671 1.00 85.88 85 LEU A CA 1
ATOM 658 C C . LEU A 1 85 ? -1.197 -11.863 5.956 1.00 85.88 85 LEU A C 1
ATOM 660 O O . LEU A 1 85 ? -0.803 -11.434 7.041 1.00 85.88 85 LEU A O 1
ATOM 664 N N . GLU A 1 86 ? -2.004 -12.917 5.837 1.00 81.81 86 GLU A N 1
ATOM 665 C CA . GLU A 1 86 ? -2.562 -13.674 6.964 1.00 81.81 86 GLU A CA 1
ATOM 666 C C . GLU A 1 86 ? -1.943 -15.072 7.147 1.00 81.81 86 GLU A C 1
ATOM 668 O O . GLU A 1 86 ? -2.142 -15.675 8.204 1.00 81.81 86 GLU A O 1
ATOM 673 N N . GLY A 1 87 ? -1.220 -15.588 6.145 1.00 71.25 87 GLY A N 1
ATOM 674 C CA . GLY A 1 87 ? -0.509 -16.877 6.188 1.00 71.25 87 GLY A CA 1
ATOM 675 C C . GLY A 1 87 ? 0.878 -16.794 6.811 1.00 71.25 87 GLY A C 1
ATOM 676 O O . GLY A 1 87 ? 1.235 -17.748 7.539 1.00 71.25 87 GLY A O 1
#

Sequence (87 aa):
MEGLEQVTPLPKKSSLLKGVGELTQAKSYYLQALQIWAEFNDGYSVQTYSLPRLVALYQQTQDEEILVGIASVFGVGVEEVRGLLEG

pLDDT: mean 86.16, std 16.34, range [41.84, 98.25]

Mean predicted aligned error: 8.47 Å

Secondary structure (DSSP, 8-state):
-------PPPPHHHHHHHHHHHHHHHHHHHHHHHHHHHHTT-HHHIIIIIHHHHHHHHHHH--HHHHHHHHHHHT--HHHHHHHHH-

Foldseek 3Di:
DDDDPPPDDPPVVVVVVVVVVVLVVLLVVLLVQLLVCLVVVVVVCNVPPRVVSLLVSCVVPVDLVSLVSNCVSVVHDSVVSVVVSPD